Protein AF-A0AAJ1BCE9-F1 (afdb_monomer_lite)

pLDDT: mean 77.82, std 18.76, range [43.25, 98.25]

Structure (mmCIF, N/CA/C/O backbone):
data_AF-A0AAJ1BCE9-F1
#
_entry.id   AF-A0AAJ1BCE9-F1
#
loop_
_atom_site.group_PDB
_atom_site.id
_atom_site.type_symbol
_atom_site.label_atom_id
_atom_site.label_alt_id
_atom_site.label_comp_id
_atom_site.label_asym_id
_atom_site.label_entity_id
_atom_site.label_seq_id
_atom_site.pdbx_PDB_ins_code
_atom_site.Cartn_x
_atom_site.Cartn_y
_atom_site.Cartn_z
_atom_site.occupancy
_atom_site.B_iso_or_equiv
_atom_site.auth_seq_id
_atom_site.auth_comp_id
_atom_site.auth_asym_id
_atom_site.auth_atom_id
_atom_site.pdbx_PDB_model_num
ATOM 1 N N . MET A 1 1 ? -26.946 5.485 61.305 1.00 45.47 1 MET A N 1
ATOM 2 C CA . MET A 1 1 ? -25.953 4.909 60.363 1.00 45.47 1 MET A CA 1
ATOM 3 C C . MET A 1 1 ? -26.448 4.805 58.912 1.00 45.47 1 MET A C 1
ATOM 5 O O . MET A 1 1 ? -25.609 4.832 58.029 1.00 45.47 1 MET A O 1
ATOM 9 N N . PHE A 1 2 ? -27.761 4.797 58.627 1.00 43.25 2 PHE A N 1
ATOM 10 C CA . PHE A 1 2 ? -28.302 4.732 57.251 1.00 43.25 2 PHE A CA 1
ATOM 11 C C . PHE A 1 2 ? -28.176 6.023 56.406 1.00 43.25 2 PHE A C 1
ATOM 13 O O . PHE A 1 2 ? -28.107 5.953 55.186 1.00 43.25 2 PHE A O 1
ATOM 20 N N . ILE A 1 3 ? -28.093 7.204 57.031 1.00 45.84 3 ILE A N 1
ATOM 21 C CA . ILE A 1 3 ? -28.086 8.511 56.331 1.00 45.84 3 ILE A CA 1
ATOM 22 C C . ILE A 1 3 ? -26.717 8.847 55.701 1.00 45.84 3 ILE A C 1
ATOM 24 O O . ILE A 1 3 ? -26.641 9.601 54.734 1.00 45.84 3 ILE A O 1
ATOM 28 N N . LEU A 1 4 ? -25.634 8.234 56.192 1.00 46.62 4 LEU A N 1
ATOM 29 C CA . LEU A 1 4 ? -24.269 8.473 55.704 1.00 46.62 4 LEU A CA 1
ATOM 30 C C . LEU A 1 4 ? -24.014 7.827 54.326 1.00 46.62 4 LEU A C 1
ATOM 32 O O . LEU A 1 4 ? -23.195 8.319 53.557 1.00 46.62 4 LEU A O 1
ATOM 36 N N . ALA A 1 5 ? -24.762 6.774 53.980 1.00 49.25 5 ALA A N 1
ATOM 37 C CA . ALA A 1 5 ? -24.620 6.052 52.713 1.00 49.25 5 ALA A CA 1
ATOM 38 C C . ALA A 1 5 ? -25.208 6.810 51.506 1.00 49.25 5 ALA A C 1
ATOM 40 O O . ALA A 1 5 ? -24.726 6.665 50.385 1.00 49.25 5 ALA A O 1
ATOM 41 N N . ILE A 1 6 ? -26.218 7.658 51.732 1.00 52.25 6 ILE A N 1
ATOM 42 C CA . ILE A 1 6 ? -26.918 8.402 50.670 1.00 52.25 6 ILE A CA 1
ATOM 43 C C . ILE A 1 6 ? -26.061 9.575 50.158 1.00 52.25 6 ILE A C 1
ATOM 45 O O . ILE A 1 6 ? -26.047 9.862 48.962 1.00 52.25 6 ILE A O 1
ATOM 49 N N . TRP A 1 7 ? -25.278 10.207 51.038 1.00 48.69 7 TRP A N 1
ATOM 50 C CA . TRP A 1 7 ? -24.403 11.332 50.682 1.00 48.69 7 TRP A CA 1
ATOM 51 C C . TRP A 1 7 ? -23.193 10.929 49.831 1.00 48.69 7 TRP A C 1
ATOM 53 O O . TRP A 1 7 ? -22.777 11.691 48.960 1.00 48.69 7 TRP A O 1
ATOM 63 N N . VAL A 1 8 ? -22.676 9.709 50.009 1.00 55.41 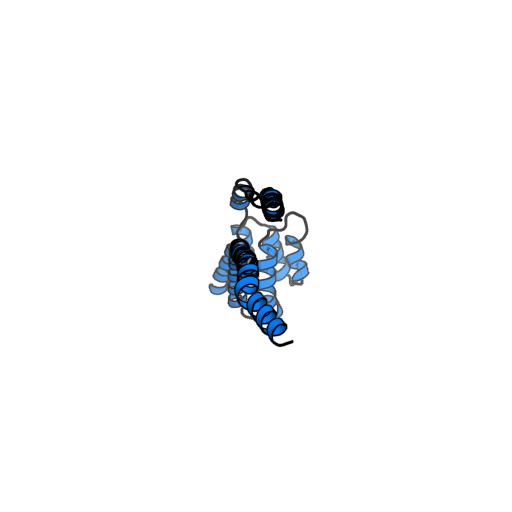8 VAL A N 1
ATOM 64 C CA . VAL A 1 8 ? -21.609 9.164 49.148 1.00 55.41 8 VAL A CA 1
ATOM 65 C C . VAL A 1 8 ? -22.117 8.952 47.718 1.00 55.41 8 VAL A C 1
ATOM 67 O O . VAL A 1 8 ? -21.378 9.146 46.755 1.00 55.41 8 VAL A O 1
ATOM 70 N N . PHE A 1 9 ? -23.402 8.627 47.564 1.00 47.84 9 PHE A N 1
ATOM 71 C CA . PHE A 1 9 ? -24.012 8.367 46.264 1.00 47.84 9 PHE A CA 1
ATOM 72 C C . PHE A 1 9 ? -24.193 9.649 45.435 1.00 47.84 9 PHE A C 1
ATOM 74 O O . PHE A 1 9 ? -23.927 9.653 44.234 1.00 47.84 9 PHE A O 1
ATOM 81 N N . LEU A 1 10 ? -24.565 10.764 46.076 1.00 53.53 10 LEU A N 1
ATOM 82 C CA . LEU A 1 10 ? -24.844 12.027 45.381 1.00 53.53 10 LEU A CA 1
ATOM 83 C C . LEU A 1 10 ? -23.573 12.776 44.930 1.00 53.53 10 LEU A C 1
ATOM 85 O O . LEU A 1 10 ? -23.616 13.530 43.961 1.00 53.53 10 LEU A O 1
ATOM 89 N N . GLY A 1 11 ? -22.427 12.528 45.576 1.00 45.94 11 GLY A N 1
ATOM 90 C CA . GLY A 1 11 ? -21.142 13.157 45.234 1.00 45.94 11 GLY A CA 1
ATOM 91 C C . GLY A 1 11 ? -20.464 12.624 43.963 1.00 45.94 11 GLY A C 1
ATOM 92 O O . GLY A 1 11 ? -19.544 13.256 43.452 1.00 45.94 11 GLY A O 1
ATOM 93 N N . THR A 1 12 ? -20.911 11.486 43.421 1.00 50.28 12 THR A N 1
ATOM 94 C CA . THR A 1 12 ? -20.296 10.851 42.231 1.00 50.28 12 THR A CA 1
ATOM 95 C C . THR A 1 12 ? -21.016 11.172 40.917 1.00 50.28 12 THR A C 1
ATOM 97 O O . THR A 1 12 ? -20.499 10.906 39.830 1.00 50.28 12 THR A O 1
ATOM 100 N N . LEU A 1 13 ? -22.184 11.814 41.012 1.00 49.50 13 LEU A N 1
ATOM 101 C CA . LEU A 1 13 ? -23.045 12.184 39.890 1.00 49.50 13 LEU A CA 1
ATOM 102 C C . LEU A 1 13 ? -22.405 13.124 38.838 1.00 49.50 13 LEU A C 1
ATOM 104 O O . LEU A 1 13 ? -22.726 12.963 37.658 1.00 49.50 13 LEU A O 1
ATOM 108 N N . PRO A 1 14 ? -21.474 14.049 39.173 1.00 50.66 14 PRO A N 1
ATOM 109 C CA . PRO A 1 14 ? -20.884 14.952 38.176 1.00 50.66 14 PRO A CA 1
ATOM 110 C C . PRO A 1 14 ? -20.010 14.245 37.128 1.00 50.66 14 PRO A C 1
ATOM 112 O O . PRO A 1 14 ? -19.781 14.790 36.053 1.00 50.66 14 PRO A O 1
ATOM 115 N N . TRP A 1 15 ? -19.541 13.023 37.409 1.00 53.25 15 TRP A N 1
ATOM 116 C CA . TRP A 1 15 ? -18.723 12.228 36.482 1.00 53.25 15 TRP A CA 1
ATOM 117 C C . TRP A 1 15 ? -19.561 11.415 35.477 1.00 53.25 15 TRP A C 1
ATOM 119 O O . TRP A 1 15 ? -19.021 10.810 34.549 1.00 53.25 15 TRP A O 1
ATOM 129 N N . PHE A 1 16 ? -20.885 11.374 35.665 1.00 53.94 16 PHE A N 1
ATOM 130 C CA . PHE A 1 16 ? -21.800 10.565 34.855 1.00 53.94 16 PHE A CA 1
ATOM 131 C C . PHE A 1 16 ? -22.335 11.301 33.618 1.00 53.94 16 PHE A C 1
ATOM 133 O O . PHE A 1 16 ? -22.959 10.680 32.758 1.00 53.94 16 PHE A O 1
ATOM 140 N N . LEU A 1 17 ? -22.073 12.607 33.492 1.00 56.47 17 LEU A N 1
ATOM 141 C CA . LEU A 1 17 ? -22.410 13.346 32.281 1.00 56.47 17 LEU A CA 1
ATOM 142 C C . LEU A 1 17 ? -21.383 13.020 31.184 1.00 56.47 17 LEU A C 1
ATOM 144 O O . LEU A 1 17 ? -20.187 13.263 31.365 1.00 56.47 17 LEU A O 1
ATOM 148 N N . PRO A 1 18 ? -21.811 12.445 30.046 1.00 55.50 18 PRO A N 1
ATOM 149 C CA . PRO A 1 18 ? -20.911 12.174 28.942 1.00 55.50 18 PRO A CA 1
ATOM 150 C C . PRO A 1 18 ? -20.378 13.502 28.405 1.00 55.50 18 PRO A C 1
ATOM 152 O O . PRO A 1 18 ? -21.149 14.381 28.025 1.00 55.50 18 PRO A O 1
ATOM 155 N N . ALA A 1 19 ? -19.054 13.638 28.335 1.00 58.75 19 ALA A N 1
ATOM 156 C CA . ALA A 1 19 ? -18.445 14.636 27.471 1.00 58.75 19 ALA A CA 1
ATOM 157 C C . ALA A 1 19 ? -18.962 14.367 26.052 1.00 58.75 19 ALA A C 1
ATOM 159 O O . ALA A 1 19 ? -18.659 13.322 25.469 1.00 58.75 19 ALA A O 1
ATOM 160 N N . LEU A 1 20 ? -19.811 15.264 25.543 1.00 56.56 20 LEU A N 1
ATOM 161 C CA . LEU A 1 20 ? -20.326 15.193 24.183 1.00 56.56 20 LEU A CA 1
ATOM 162 C C . LEU A 1 20 ? -19.101 15.097 23.259 1.00 56.56 20 LEU A C 1
ATOM 164 O O . LEU A 1 20 ? -18.231 15.970 23.343 1.00 56.56 20 LEU A O 1
ATOM 168 N N . PRO A 1 21 ? -18.959 14.043 22.433 1.00 57.28 21 PRO A N 1
ATOM 169 C CA . PRO A 1 21 ? -17.864 14.003 21.482 1.00 57.28 21 PRO A CA 1
ATOM 170 C C . PRO A 1 21 ? -17.981 15.265 20.619 1.00 57.28 21 PRO A C 1
ATOM 172 O O . PRO A 1 21 ? -19.081 15.545 20.132 1.00 57.28 21 PRO A O 1
ATOM 175 N N . PRO A 1 22 ? -16.907 16.060 20.461 1.00 51.47 22 PRO A N 1
ATOM 176 C CA . PRO A 1 22 ? -16.965 17.240 19.616 1.00 51.47 22 PRO A CA 1
ATOM 177 C C . PRO A 1 22 ? -17.456 16.794 18.240 1.00 51.47 22 PRO A C 1
ATOM 179 O O . PRO A 1 22 ? -16.870 15.899 17.624 1.00 51.47 22 PRO A O 1
ATOM 182 N N . HIS A 1 23 ? -18.578 17.363 17.798 1.00 52.03 23 HIS A N 1
ATOM 183 C CA . HIS A 1 23 ? -19.106 17.129 16.465 1.00 52.03 23 HIS A CA 1
ATOM 184 C C . HIS A 1 23 ? -18.055 17.635 15.477 1.00 52.03 23 HIS A C 1
ATOM 186 O O . HIS A 1 23 ? -17.892 18.835 15.269 1.00 52.03 23 HIS A O 1
ATOM 192 N N . LYS A 1 24 ? -17.264 16.700 14.944 1.00 49.91 24 LYS A N 1
ATOM 193 C CA . LYS A 1 24 ? -16.142 16.956 14.042 1.00 49.91 24 LYS A CA 1
ATOM 194 C C . LYS A 1 24 ? -16.669 17.214 12.625 1.00 49.91 24 LYS A C 1
ATOM 196 O O . LYS A 1 24 ? -16.298 16.509 11.696 1.00 49.91 24 LYS A O 1
ATOM 201 N N . SER A 1 25 ? -17.568 18.185 12.462 1.00 49.34 25 SER A N 1
ATOM 202 C CA . SER A 1 25 ? -18.120 18.566 11.153 1.00 49.34 25 SER A CA 1
ATOM 203 C C . SER A 1 25 ? -17.125 19.348 10.290 1.00 49.34 25 SER A C 1
ATOM 205 O O . SER A 1 25 ? -17.283 19.399 9.078 1.00 49.34 25 SER A O 1
ATOM 207 N N . SER A 1 26 ? -16.057 19.893 10.881 1.00 50.12 26 SER A N 1
ATOM 208 C CA . SER A 1 26 ? -15.022 20.665 10.177 1.00 50.12 26 SER A CA 1
ATOM 209 C C . SER A 1 26 ? -13.856 19.834 9.615 1.00 50.12 26 SER A C 1
ATOM 211 O O . SER A 1 26 ? -13.092 20.336 8.800 1.00 50.12 26 SER A O 1
ATOM 213 N N . ASP A 1 27 ? -13.711 18.564 10.010 1.00 51.28 27 ASP A N 1
ATOM 214 C CA . ASP A 1 27 ? -12.649 17.665 9.509 1.00 51.28 27 ASP A CA 1
ATOM 215 C C . ASP A 1 27 ? -13.128 16.782 8.351 1.00 51.28 27 ASP A C 1
ATOM 217 O O . ASP A 1 27 ? -12.325 16.190 7.636 1.00 51.28 27 ASP A O 1
ATOM 221 N N . GLU A 1 28 ? -14.444 16.674 8.164 1.00 49.56 28 GLU A N 1
ATOM 222 C CA . GLU A 1 28 ? -15.028 15.927 7.053 1.00 49.56 28 GLU A CA 1
ATOM 223 C C . GLU A 1 28 ? -14.890 16.690 5.726 1.00 49.56 28 GLU A C 1
ATOM 225 O O . GLU A 1 28 ? -14.632 16.078 4.693 1.00 49.56 28 GLU A O 1
ATOM 230 N N . ASP A 1 29 ? -14.967 18.025 5.762 1.00 44.22 29 ASP A N 1
ATOM 231 C CA . ASP A 1 29 ? -14.859 18.874 4.570 1.00 44.22 29 ASP A CA 1
ATOM 232 C C . ASP A 1 29 ? -13.413 18.959 4.042 1.00 44.22 29 ASP A C 1
ATOM 234 O O . ASP A 1 29 ? -13.187 18.885 2.837 1.00 44.22 29 ASP A O 1
ATOM 238 N N . THR A 1 30 ? -12.410 18.961 4.931 1.00 49.91 30 THR A N 1
ATOM 239 C CA . THR A 1 30 ? -10.986 18.835 4.552 1.00 49.91 30 THR A CA 1
ATOM 240 C C . THR A 1 30 ? -10.654 17.433 4.019 1.00 49.91 30 THR A C 1
ATOM 242 O O . THR A 1 30 ? -9.826 17.286 3.119 1.00 49.91 30 THR A O 1
ATOM 245 N N . ARG A 1 31 ? -11.332 16.383 4.511 1.00 50.09 31 ARG A N 1
ATOM 246 C CA . ARG A 1 31 ? -11.173 15.005 4.006 1.00 50.09 31 ARG A CA 1
ATOM 247 C C . ARG A 1 31 ? -11.770 14.784 2.621 1.00 50.09 31 ARG A C 1
ATOM 249 O O . ARG A 1 31 ? -11.294 13.890 1.931 1.00 50.09 31 ARG A O 1
ATOM 256 N N . ARG A 1 32 ? -12.757 15.574 2.181 1.00 47.44 32 ARG A N 1
ATOM 257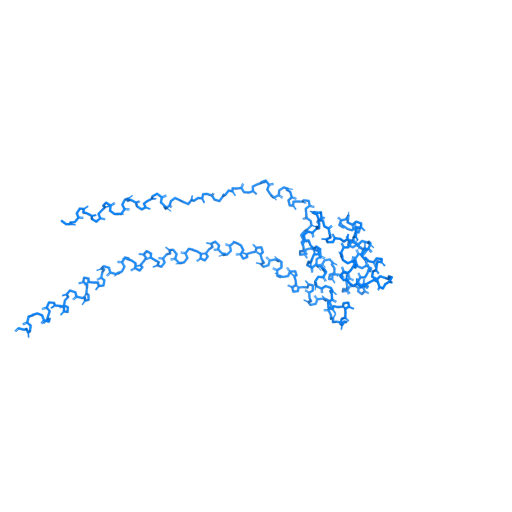 C CA . ARG A 1 32 ? -13.318 15.449 0.820 1.00 47.44 32 ARG A CA 1
ATOM 258 C C . ARG A 1 32 ? -12.286 15.724 -0.281 1.00 47.44 32 ARG A C 1
ATOM 260 O O . ARG A 1 32 ? -12.467 15.235 -1.390 1.00 47.44 32 ARG A O 1
ATOM 267 N N . GLY A 1 33 ? -11.203 16.447 0.024 1.00 57.28 33 GLY A N 1
ATOM 268 C CA . GLY A 1 33 ? -10.077 16.660 -0.895 1.00 57.28 33 GLY A CA 1
ATOM 269 C C . GLY A 1 33 ? -8.940 15.634 -0.783 1.00 57.28 33 GLY A C 1
ATOM 270 O O . GLY A 1 33 ? -8.098 15.564 -1.675 1.00 57.28 33 GLY A O 1
ATOM 271 N N . ALA A 1 34 ? -8.893 14.833 0.287 1.00 77.50 34 ALA A N 1
ATOM 272 C CA . ALA A 1 34 ? -7.809 13.885 0.535 1.00 77.50 34 ALA A CA 1
ATOM 273 C C . ALA A 1 34 ? -8.176 12.484 0.018 1.00 77.50 34 ALA A C 1
ATOM 275 O O . ALA A 1 34 ? -9.165 11.885 0.437 1.00 77.50 34 ALA A O 1
ATOM 276 N N . ILE A 1 35 ? -7.365 11.944 -0.893 1.00 87.94 35 ILE A N 1
ATOM 277 C CA . ILE A 1 35 ? -7.580 10.613 -1.479 1.00 87.94 35 ILE A CA 1
ATOM 278 C C . ILE A 1 35 ? -7.454 9.538 -0.394 1.00 87.94 35 ILE A C 1
ATOM 280 O O . ILE A 1 35 ? -6.418 9.438 0.265 1.00 87.94 35 ILE A O 1
ATOM 284 N N . ASP A 1 36 ? -8.486 8.702 -0.246 1.00 89.94 36 ASP A N 1
ATOM 285 C CA . ASP A 1 36 ? -8.477 7.584 0.700 1.00 89.94 36 ASP A CA 1
ATOM 286 C C . ASP A 1 36 ? -7.330 6.604 0.369 1.00 89.94 36 ASP A C 1
ATOM 288 O O . ASP A 1 36 ? -7.276 6.090 -0.756 1.00 89.94 36 ASP A O 1
ATOM 292 N N . PRO A 1 37 ? -6.443 6.272 1.330 1.00 92.00 37 PRO A N 1
ATOM 293 C CA . PRO A 1 37 ? -5.404 5.268 1.123 1.00 92.00 37 PRO A CA 1
ATOM 294 C C . PRO A 1 37 ? -5.917 3.929 0.602 1.00 92.00 37 PRO A C 1
ATOM 296 O O . PRO A 1 37 ? -5.246 3.299 -0.213 1.00 92.00 37 PRO A O 1
ATOM 299 N N . ALA A 1 38 ? -7.114 3.504 1.012 1.00 91.19 38 ALA A N 1
ATOM 300 C CA . ALA A 1 38 ? -7.700 2.265 0.514 1.00 91.19 38 ALA A CA 1
ATOM 301 C C . ALA A 1 38 ? -7.982 2.329 -0.998 1.00 91.19 38 ALA A C 1
ATOM 303 O O . ALA A 1 38 ? -7.671 1.382 -1.715 1.00 91.19 38 ALA A O 1
ATOM 304 N N . VAL A 1 39 ? -8.481 3.469 -1.490 1.00 92.94 39 VAL A N 1
ATOM 305 C CA . VAL A 1 39 ? -8.750 3.687 -2.920 1.00 92.94 39 VAL A CA 1
ATOM 306 C C . VAL A 1 39 ? -7.451 3.669 -3.721 1.00 92.94 39 VAL A C 1
ATOM 308 O O . VAL A 1 39 ? -7.390 3.038 -4.772 1.00 92.94 39 VAL A O 1
ATOM 311 N N . MET A 1 40 ? -6.388 4.300 -3.213 1.00 95.25 40 MET A N 1
ATOM 312 C CA . MET A 1 40 ? -5.078 4.282 -3.872 1.00 95.25 40 MET A CA 1
ATOM 313 C C . MET A 1 40 ? -4.525 2.854 -4.021 1.00 95.25 40 MET A C 1
ATOM 315 O O . MET A 1 40 ? -4.014 2.488 -5.080 1.00 95.25 40 MET A O 1
ATOM 319 N N . LEU A 1 41 ? -4.656 2.034 -2.974 1.00 95.62 41 LEU A N 1
ATOM 320 C CA . LEU A 1 41 ? -4.224 0.633 -2.983 1.00 95.62 41 LEU A CA 1
ATOM 321 C C . LEU A 1 41 ? -5.064 -0.222 -3.940 1.00 95.62 41 LEU A C 1
ATOM 323 O O . LEU A 1 41 ? -4.504 -1.037 -4.673 1.00 95.62 41 LEU A O 1
ATOM 327 N N . ASP A 1 42 ? -6.382 -0.015 -3.974 1.00 94.50 42 ASP A N 1
ATOM 328 C CA . ASP A 1 42 ? -7.285 -0.744 -4.868 1.00 94.50 42 ASP A CA 1
ATOM 329 C C . ASP A 1 42 ? -7.023 -0.373 -6.347 1.00 94.50 42 ASP A C 1
ATOM 331 O O . ASP A 1 42 ? -6.975 -1.257 -7.204 1.00 94.50 42 ASP A O 1
ATOM 335 N N . LEU A 1 43 ? -6.754 0.905 -6.656 1.00 95.38 43 LEU A N 1
ATOM 336 C CA . LEU A 1 43 ? -6.355 1.345 -8.002 1.00 95.38 43 LEU A CA 1
ATOM 337 C C . LEU A 1 43 ? -4.993 0.776 -8.420 1.00 95.38 43 LEU A C 1
ATOM 339 O O . LEU A 1 43 ? -4.831 0.337 -9.561 1.00 95.38 43 LEU A O 1
ATOM 343 N N . ALA A 1 44 ? -4.019 0.748 -7.505 1.00 97.00 44 ALA A N 1
ATOM 344 C CA . ALA A 1 44 ? -2.731 0.109 -7.758 1.00 97.00 44 ALA A CA 1
ATOM 345 C C . ALA A 1 44 ? -2.908 -1.386 -8.060 1.00 97.00 44 ALA A C 1
ATOM 347 O O . ALA A 1 44 ? -2.351 -1.897 -9.031 1.00 97.00 44 ALA A O 1
ATOM 348 N N . SER A 1 45 ? -3.740 -2.064 -7.265 1.00 95.75 45 SER A N 1
ATOM 349 C CA . SER A 1 45 ? -4.081 -3.474 -7.450 1.00 95.75 45 SER A CA 1
ATOM 350 C C . SER A 1 45 ? -4.729 -3.719 -8.811 1.00 95.75 45 SER A C 1
ATOM 352 O O . SER A 1 45 ? -4.327 -4.644 -9.511 1.00 95.75 45 SER A O 1
ATOM 354 N N . ALA A 1 46 ? -5.685 -2.880 -9.219 1.00 94.94 46 ALA A N 1
ATOM 355 C CA . ALA A 1 46 ? -6.346 -2.987 -10.518 1.00 94.94 46 ALA A CA 1
ATOM 356 C C . ALA A 1 46 ? -5.368 -2.796 -11.690 1.00 94.94 46 ALA A C 1
ATOM 358 O O . ALA A 1 46 ? -5.412 -3.550 -12.662 1.00 94.94 46 ALA A O 1
ATOM 359 N N . GLY A 1 47 ? -4.449 -1.831 -11.588 1.00 95.25 47 GLY A N 1
ATOM 360 C CA . GLY A 1 47 ? -3.423 -1.606 -12.608 1.00 95.25 47 GLY A CA 1
ATOM 361 C C . GLY A 1 47 ? -2.480 -2.802 -12.772 1.00 95.25 47 GLY A C 1
ATOM 362 O O . GLY A 1 47 ? -2.199 -3.219 -13.896 1.00 95.25 47 GLY A O 1
ATOM 363 N N . LEU A 1 48 ? -2.030 -3.383 -11.657 1.00 95.31 48 LEU A N 1
ATOM 364 C CA . LEU A 1 48 ? -1.150 -4.557 -11.665 1.00 95.31 48 LEU A CA 1
ATOM 365 C C . LEU A 1 48 ? -1.876 -5.821 -12.144 1.00 95.31 48 LEU A C 1
ATOM 367 O O . LEU A 1 48 ? -1.306 -6.583 -12.920 1.00 95.31 48 LEU A O 1
ATOM 371 N N . ALA A 1 49 ? -3.140 -6.020 -11.754 1.00 92.88 49 ALA A N 1
ATOM 372 C CA . ALA A 1 49 ? -3.973 -7.119 -12.251 1.00 92.88 49 ALA A CA 1
ATOM 373 C C . ALA A 1 49 ? -4.213 -7.024 -13.769 1.00 92.88 49 ALA A C 1
ATOM 375 O O . ALA A 1 49 ? -4.315 -8.041 -14.449 1.00 92.88 49 ALA A O 1
ATOM 376 N N . GLY A 1 50 ? -4.226 -5.805 -14.319 1.00 93.38 50 GLY A N 1
ATOM 377 C CA . GLY A 1 50 ? -4.221 -5.551 -15.763 1.00 93.38 50 GLY A CA 1
ATOM 378 C C . GLY A 1 50 ? -2.883 -5.836 -16.462 1.00 93.38 50 GLY A C 1
ATOM 379 O O . GLY A 1 50 ? -2.760 -5.572 -17.656 1.00 93.38 50 GLY A O 1
ATOM 380 N N . GLY A 1 51 ? -1.872 -6.336 -15.744 1.00 93.00 51 GLY A N 1
ATOM 381 C CA . GLY A 1 51 ? -0.552 -6.672 -16.281 1.00 93.00 51 GLY A CA 1
ATOM 382 C C . GLY A 1 51 ? 0.409 -5.487 -16.406 1.00 93.00 51 GLY A C 1
ATOM 383 O O . GLY A 1 51 ? 1.479 -5.629 -16.998 1.00 93.00 51 GLY A O 1
ATOM 384 N N . ALA A 1 52 ? 0.069 -4.309 -15.873 1.00 95.44 52 ALA A N 1
ATOM 385 C CA . ALA A 1 52 ? 0.988 -3.178 -15.890 1.00 95.44 52 ALA A CA 1
ATOM 386 C C . ALA A 1 52 ? 2.147 -3.394 -14.903 1.00 95.44 52 ALA A C 1
ATOM 388 O O . ALA A 1 52 ? 1.964 -3.909 -13.805 1.00 95.44 52 ALA A O 1
ATOM 389 N N . ALA A 1 53 ? 3.348 -2.938 -15.262 1.00 94.88 53 ALA A N 1
ATOM 390 C CA . ALA A 1 53 ? 4.482 -2.922 -14.341 1.00 94.88 53 ALA A CA 1
ATOM 391 C C . ALA A 1 53 ? 4.308 -1.847 -13.251 1.00 94.88 53 ALA A C 1
ATOM 393 O O . ALA A 1 53 ? 3.685 -0.808 -13.491 1.00 94.88 53 ALA A O 1
ATOM 394 N N . ILE A 1 54 ? 4.944 -2.042 -12.089 1.00 96.38 54 ILE A N 1
ATOM 395 C CA . ILE A 1 54 ? 4.888 -1.109 -10.947 1.00 96.38 54 ILE A CA 1
ATOM 396 C C . ILE A 1 54 ? 5.139 0.356 -11.370 1.00 96.38 54 ILE A C 1
ATOM 398 O O . ILE A 1 54 ? 4.276 1.189 -11.096 1.00 96.38 54 ILE A O 1
ATOM 402 N N . PRO A 1 55 ? 6.206 0.714 -12.116 1.00 96.88 55 PRO A N 1
ATOM 403 C CA . PRO A 1 55 ? 6.436 2.107 -12.513 1.00 96.88 55 PRO A CA 1
ATOM 404 C C . PRO A 1 55 ? 5.311 2.676 -13.398 1.00 96.88 55 PRO A C 1
ATOM 406 O O . PRO A 1 55 ? 4.901 3.831 -13.259 1.00 96.88 55 PRO A O 1
ATOM 409 N N . ARG A 1 56 ? 4.731 1.849 -14.279 1.00 97.44 56 ARG A N 1
ATOM 410 C CA . ARG A 1 56 ? 3.613 2.270 -15.135 1.00 97.44 56 ARG A CA 1
ATOM 411 C C . ARG A 1 56 ? 2.374 2.603 -14.305 1.00 97.44 56 ARG A C 1
ATOM 413 O O . ARG A 1 56 ? 1.721 3.609 -14.592 1.00 97.44 56 ARG A O 1
ATOM 420 N N . VAL A 1 57 ? 2.093 1.796 -13.281 1.00 97.75 57 VAL A N 1
ATOM 421 C CA . VAL A 1 57 ? 1.015 2.036 -12.313 1.00 97.75 57 VAL A CA 1
ATOM 422 C C . VAL A 1 57 ? 1.280 3.312 -11.518 1.00 97.75 57 VAL A C 1
ATOM 424 O O . VAL A 1 57 ? 0.405 4.170 -11.469 1.00 97.75 57 VAL A O 1
ATOM 427 N N . LEU A 1 58 ? 2.490 3.512 -10.985 1.00 97.69 58 LEU A N 1
ATOM 428 C CA . LEU A 1 58 ? 2.843 4.737 -10.250 1.00 97.69 58 LEU A CA 1
ATOM 429 C C . LEU A 1 58 ? 2.673 6.000 -11.107 1.00 97.69 58 LEU A C 1
ATOM 431 O O . LEU A 1 58 ? 2.143 7.001 -10.631 1.00 97.69 58 LEU A O 1
ATOM 435 N N . THR A 1 59 ? 3.052 5.949 -12.386 1.00 98.12 59 THR A N 1
ATOM 436 C CA . THR A 1 59 ? 2.838 7.066 -13.321 1.00 98.12 59 THR A CA 1
ATOM 437 C C . THR A 1 59 ? 1.348 7.349 -13.545 1.00 98.12 59 THR A C 1
ATOM 439 O O . THR A 1 59 ? 0.939 8.508 -13.555 1.00 98.12 59 THR A O 1
ATOM 442 N N . ALA A 1 60 ? 0.520 6.311 -13.698 1.00 97.44 60 ALA A N 1
ATOM 443 C CA . ALA A 1 60 ? -0.926 6.473 -13.858 1.00 97.44 60 ALA A CA 1
ATOM 444 C C . ALA A 1 60 ? -1.585 7.037 -12.585 1.00 97.44 60 ALA A C 1
ATOM 446 O O . ALA A 1 60 ? -2.395 7.963 -12.652 1.00 97.44 60 ALA A O 1
ATOM 447 N N . LEU A 1 61 ? -1.182 6.543 -11.414 1.00 97.06 61 LEU A N 1
ATOM 448 C CA . LEU A 1 61 ? -1.647 7.057 -10.128 1.00 97.06 61 LEU A CA 1
ATOM 449 C C . LEU A 1 61 ? -1.209 8.506 -9.908 1.00 97.06 61 LEU A C 1
ATOM 451 O O . LEU A 1 61 ? -1.995 9.290 -9.387 1.00 97.06 61 LEU A O 1
ATOM 455 N N . ALA A 1 62 ? -0.014 8.899 -10.358 1.00 96.44 62 ALA A N 1
ATOM 456 C CA . ALA A 1 62 ? 0.449 10.285 -10.282 1.00 96.44 62 ALA A CA 1
ATOM 457 C C . ALA A 1 62 ? -0.486 11.223 -11.055 1.00 96.44 62 ALA A C 1
ATOM 459 O O . ALA A 1 62 ? -0.873 12.272 -10.548 1.00 96.44 62 ALA A O 1
ATOM 460 N N . THR A 1 63 ? -0.912 10.810 -12.255 1.00 95.38 63 THR A N 1
ATOM 461 C CA . THR A 1 63 ? -1.881 11.578 -13.047 1.00 95.38 63 THR A CA 1
ATOM 462 C C . THR A 1 63 ? -3.275 11.598 -12.423 1.00 95.38 63 THR A C 1
ATOM 464 O O . THR A 1 63 ? -3.895 12.654 -12.380 1.00 95.38 63 THR A O 1
ATOM 467 N N . ALA A 1 64 ? -3.756 10.467 -11.896 1.00 93.69 64 ALA A N 1
ATOM 468 C CA . ALA A 1 64 ? -5.091 10.365 -11.304 1.00 93.69 64 ALA A CA 1
ATOM 469 C C . ALA A 1 64 ? -5.213 11.112 -9.964 1.00 93.69 64 ALA A C 1
ATOM 471 O O . ALA A 1 64 ? -6.274 11.640 -9.647 1.00 93.69 64 ALA A O 1
ATOM 472 N N . SER A 1 65 ? -4.130 11.159 -9.185 1.00 92.00 65 SER A N 1
ATOM 473 C CA . SER A 1 65 ? -4.077 11.841 -7.887 1.00 92.00 65 SER A CA 1
ATOM 474 C C . SER A 1 65 ? -3.649 13.304 -7.960 1.00 92.00 65 SER A C 1
ATOM 476 O O . SER A 1 65 ? -3.761 14.010 -6.962 1.00 92.00 65 SER A O 1
ATOM 478 N N . GLY A 1 66 ? -3.136 13.755 -9.109 1.00 91.75 66 GLY A N 1
ATOM 479 C CA . GLY A 1 66 ? -2.540 15.083 -9.241 1.00 91.75 66 GLY A CA 1
ATOM 480 C C . GLY A 1 66 ? -1.225 15.249 -8.468 1.00 91.75 66 GLY A C 1
ATOM 481 O O . GLY A 1 66 ? -0.848 16.376 -8.166 1.00 91.75 66 GLY A O 1
ATOM 482 N N . GLU A 1 67 ? -0.525 14.155 -8.141 1.00 92.75 67 GLU A N 1
ATOM 483 C CA . GLU A 1 67 ? 0.718 14.168 -7.361 1.00 92.75 67 GLU A CA 1
ATOM 484 C C . GLU A 1 67 ? 1.947 13.934 -8.266 1.00 92.75 67 GLU A C 1
ATOM 486 O O . GLU A 1 67 ? 2.344 12.788 -8.514 1.00 92.75 67 GLU A O 1
ATOM 491 N N . PRO A 1 68 ? 2.597 15.000 -8.773 1.00 92.62 68 PRO A N 1
ATOM 492 C CA . PRO A 1 68 ? 3.710 14.876 -9.713 1.00 92.62 68 PRO A CA 1
ATOM 493 C C . PRO A 1 68 ? 4.947 14.216 -9.094 1.00 92.62 68 PRO A C 1
ATOM 495 O O . PRO A 1 68 ? 5.741 13.610 -9.823 1.00 92.62 68 PRO A O 1
ATOM 498 N N . ARG A 1 69 ? 5.119 14.269 -7.763 1.00 95.00 69 ARG A N 1
ATOM 499 C CA . ARG A 1 69 ? 6.245 13.598 -7.095 1.00 95.00 69 ARG A CA 1
ATOM 500 C C . ARG A 1 69 ? 6.163 12.082 -7.250 1.00 95.00 69 ARG A C 1
ATOM 502 O O . ARG A 1 69 ? 7.202 11.445 -7.383 1.00 95.00 69 ARG A O 1
ATOM 509 N N . LEU A 1 70 ? 4.966 11.498 -7.346 1.00 96.25 70 LEU A N 1
ATOM 510 C CA . LEU A 1 70 ? 4.810 10.059 -7.588 1.00 96.25 70 LEU A CA 1
ATOM 511 C C . LEU A 1 70 ? 5.317 9.649 -8.986 1.00 96.25 70 LEU A C 1
ATOM 513 O O . LEU A 1 70 ? 5.922 8.587 -9.145 1.00 96.25 70 LEU A O 1
ATOM 517 N N . ALA A 1 71 ? 5.174 10.518 -9.992 1.00 96.81 71 ALA A N 1
ATOM 518 C CA . ALA A 1 71 ? 5.792 10.300 -11.302 1.00 96.81 71 ALA A CA 1
ATOM 519 C C . ALA A 1 71 ? 7.329 10.389 -11.230 1.00 96.81 71 ALA A C 1
ATOM 521 O O . ALA A 1 71 ? 8.024 9.670 -11.951 1.00 96.81 71 ALA A O 1
ATOM 522 N N . ALA A 1 72 ? 7.875 11.232 -10.346 1.00 96.75 72 ALA A N 1
ATOM 523 C CA . ALA A 1 72 ? 9.313 11.275 -10.079 1.00 96.75 72 ALA A CA 1
ATOM 524 C C . ALA A 1 72 ? 9.811 9.982 -9.407 1.00 96.75 72 ALA A C 1
ATOM 526 O O . ALA A 1 72 ? 10.831 9.451 -9.843 1.00 96.75 72 ALA A O 1
ATOM 527 N N . VAL A 1 73 ? 9.059 9.420 -8.447 1.00 97.88 73 VAL A N 1
ATOM 528 C CA . VAL A 1 73 ? 9.341 8.089 -7.867 1.00 97.88 73 VAL A CA 1
ATOM 529 C C . VAL A 1 73 ? 9.397 7.029 -8.970 1.00 97.88 73 VAL A C 1
ATOM 531 O O . VAL A 1 73 ? 10.373 6.290 -9.067 1.00 97.88 73 VAL A O 1
ATOM 534 N N . SER A 1 74 ? 8.396 6.993 -9.857 1.00 97.94 74 SER A N 1
ATOM 535 C CA . SER A 1 74 ? 8.381 6.054 -10.987 1.00 97.94 74 SER A CA 1
ATOM 536 C C . SER A 1 74 ? 9.632 6.170 -11.860 1.00 97.94 74 SER A C 1
ATOM 538 O O . SER A 1 74 ? 10.208 5.154 -12.244 1.00 97.94 74 SER A O 1
ATOM 540 N N . ARG A 1 75 ? 10.038 7.393 -12.217 1.00 98.25 75 ARG A N 1
ATOM 541 C CA . ARG A 1 75 ? 11.229 7.630 -13.046 1.00 98.25 75 ARG A CA 1
ATOM 542 C C . ARG A 1 75 ? 12.501 7.202 -12.323 1.00 98.25 75 ARG A C 1
ATOM 544 O O . ARG A 1 75 ? 13.335 6.546 -12.933 1.00 98.25 75 ARG A O 1
ATOM 551 N N . ALA A 1 76 ? 12.625 7.520 -11.037 1.00 97.94 76 ALA A N 1
ATOM 552 C CA . ALA A 1 76 ? 13.762 7.109 -10.220 1.00 97.94 76 ALA A CA 1
ATOM 553 C C . ALA A 1 76 ? 13.913 5.578 -10.198 1.00 97.94 76 ALA A C 1
ATOM 555 O O . ALA A 1 76 ? 15.006 5.071 -10.436 1.00 97.94 76 ALA A O 1
ATOM 556 N N . LEU A 1 77 ? 12.811 4.842 -10.018 1.00 97.56 77 LEU A N 1
ATOM 557 C CA . LEU A 1 77 ? 12.821 3.375 -10.062 1.00 97.56 77 LEU A CA 1
ATOM 558 C C . LEU A 1 77 ? 13.224 2.826 -11.440 1.00 97.56 77 LEU A C 1
ATOM 560 O O . LEU A 1 77 ? 13.986 1.867 -11.510 1.00 97.56 77 LEU A O 1
ATOM 564 N N . ILE A 1 78 ? 12.769 3.448 -12.537 1.00 97.56 78 ILE A N 1
ATOM 565 C CA . ILE A 1 78 ? 13.190 3.080 -13.905 1.00 97.56 78 ILE A CA 1
ATOM 566 C C . ILE A 1 78 ? 14.701 3.285 -14.096 1.00 97.56 78 ILE A C 1
ATOM 568 O O . ILE A 1 78 ? 15.346 2.483 -14.765 1.00 97.56 78 ILE A O 1
ATOM 572 N N . PHE A 1 79 ? 15.276 4.323 -13.483 1.00 97.88 79 PHE A N 1
ATOM 573 C CA . PHE A 1 79 ? 16.721 4.577 -13.493 1.00 97.88 79 PHE A CA 1
ATOM 574 C C . PHE A 1 79 ? 17.515 3.726 -12.487 1.00 97.88 79 PHE A C 1
ATOM 576 O O . PHE A 1 79 ? 18.720 3.922 -12.350 1.00 97.88 79 PHE A O 1
ATOM 583 N N . GLY A 1 80 ? 16.874 2.784 -11.788 1.00 96.88 80 GLY A N 1
ATOM 584 C CA . GLY A 1 80 ? 17.546 1.886 -10.847 1.00 96.88 80 GLY A CA 1
ATOM 585 C C . GLY A 1 80 ? 17.908 2.527 -9.505 1.00 96.88 80 GLY A C 1
ATOM 586 O O . GLY A 1 80 ? 18.736 1.985 -8.775 1.00 96.88 80 GLY A O 1
ATOM 587 N N . VAL A 1 81 ? 17.305 3.668 -9.158 1.00 97.88 81 VAL A N 1
ATOM 588 C CA . VAL A 1 81 ? 17.449 4.260 -7.821 1.00 97.88 81 VAL A CA 1
ATOM 589 C C . VAL A 1 81 ? 16.885 3.293 -6.777 1.00 97.88 81 VAL A C 1
ATOM 591 O O . VAL A 1 81 ? 15.830 2.691 -6.982 1.00 97.88 81 VAL A O 1
ATOM 594 N N . GLU A 1 82 ? 17.582 3.155 -5.646 1.00 97.25 82 GLU A N 1
ATOM 595 C CA . GLU A 1 82 ? 17.137 2.305 -4.538 1.00 97.25 82 GLU A CA 1
ATOM 596 C C . GLU A 1 82 ? 15.740 2.720 -4.043 1.00 97.25 82 GLU A C 1
ATOM 598 O O . GLU A 1 82 ? 15.387 3.900 -4.038 1.00 97.25 82 GLU A O 1
ATOM 603 N N . TRP A 1 83 ? 14.939 1.729 -3.641 1.00 96.62 83 TRP A N 1
ATOM 604 C CA . TRP A 1 83 ? 13.528 1.889 -3.292 1.00 96.62 83 TRP A CA 1
ATOM 605 C C . TRP A 1 83 ? 13.270 3.014 -2.283 1.00 96.62 83 TRP A C 1
ATOM 607 O O . TRP A 1 83 ? 12.496 3.930 -2.569 1.00 96.62 83 TRP A O 1
ATOM 617 N N . ASN A 1 84 ? 13.926 2.985 -1.121 1.00 96.19 84 ASN A N 1
ATOM 618 C CA . ASN A 1 84 ? 13.714 3.986 -0.076 1.00 96.19 84 ASN A CA 1
ATOM 619 C C . ASN A 1 84 ? 14.142 5.380 -0.541 1.00 96.19 84 ASN A C 1
ATOM 621 O O . ASN A 1 84 ? 13.450 6.366 -0.271 1.00 96.19 84 ASN A O 1
ATOM 625 N N . LEU A 1 85 ? 15.246 5.472 -1.287 1.00 96.62 85 LEU A N 1
ATOM 626 C CA . LEU A 1 85 ? 15.698 6.740 -1.853 1.00 96.62 85 LEU A CA 1
ATOM 627 C C . LEU A 1 85 ? 14.696 7.299 -2.875 1.00 96.62 85 LEU A C 1
ATOM 629 O O . LEU A 1 85 ? 14.377 8.488 -2.818 1.00 96.62 85 LEU A O 1
ATOM 633 N N . ALA A 1 86 ? 14.142 6.458 -3.751 1.00 97.19 86 ALA A N 1
ATOM 634 C CA . ALA A 1 86 ? 13.118 6.861 -4.711 1.00 97.19 86 ALA A CA 1
ATOM 635 C C . ALA A 1 86 ? 11.857 7.379 -4.000 1.00 97.19 86 ALA A C 1
ATOM 637 O O . ALA A 1 86 ? 11.384 8.473 -4.308 1.00 97.19 86 ALA A O 1
ATOM 638 N N . TRP A 1 87 ? 11.345 6.652 -3.002 1.00 96.81 87 TRP A N 1
ATOM 639 C CA . TRP A 1 87 ? 10.150 7.056 -2.249 1.00 96.81 87 TRP A CA 1
ATOM 640 C C . TRP A 1 87 ? 10.370 8.268 -1.337 1.00 96.81 87 TRP A C 1
ATOM 642 O O . TRP A 1 87 ? 9.415 9.002 -1.059 1.00 96.81 87 TRP A O 1
ATOM 652 N N . SER A 1 88 ? 11.615 8.560 -0.945 1.00 95.44 88 SER A N 1
ATOM 653 C CA . SER A 1 88 ? 11.947 9.770 -0.182 1.00 95.44 88 SER A CA 1
ATOM 654 C C . SER A 1 88 ? 11.591 11.070 -0.919 1.00 95.44 88 SER A C 1
ATOM 656 O O . SER A 1 88 ? 11.334 12.082 -0.267 1.00 95.44 88 SER A O 1
ATOM 658 N N . LEU A 1 89 ? 11.502 11.039 -2.258 1.00 92.75 89 LEU A N 1
ATOM 659 C CA . LEU A 1 89 ? 11.068 12.171 -3.089 1.00 92.75 89 LEU A CA 1
ATOM 660 C C . LEU A 1 89 ? 9.622 12.601 -2.799 1.00 92.75 89 LEU A C 1
ATOM 662 O O . LEU A 1 89 ? 9.275 13.765 -2.985 1.00 92.75 89 LEU A O 1
ATOM 666 N N . LEU A 1 90 ? 8.783 11.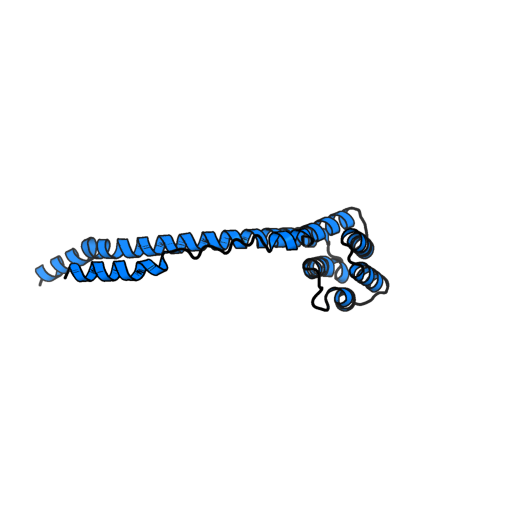660 -2.362 1.00 93.31 90 LEU A N 1
ATOM 667 C CA . LEU A 1 90 ? 7.379 11.890 -2.026 1.00 93.31 90 LEU A CA 1
ATOM 668 C C . LEU A 1 90 ? 7.168 12.030 -0.513 1.00 93.31 90 LEU A C 1
ATOM 670 O O . LEU A 1 90 ? 6.342 12.829 -0.084 1.00 93.31 90 LEU A O 1
ATOM 674 N N . GLN A 1 91 ? 7.905 11.252 0.286 1.00 91.88 91 GLN A N 1
ATOM 675 C CA . GLN A 1 91 ? 7.654 11.106 1.725 1.00 91.88 91 GLN A CA 1
ATOM 676 C C . GLN A 1 91 ? 8.367 12.138 2.611 1.00 91.88 91 GLN A C 1
ATOM 678 O O . GLN A 1 91 ? 8.114 12.188 3.813 1.00 91.88 91 GLN A O 1
ATOM 683 N N . ARG A 1 92 ? 9.261 12.964 2.056 1.00 85.25 92 ARG A N 1
ATOM 684 C CA . ARG A 1 92 ? 9.932 14.034 2.810 1.00 85.25 92 ARG A CA 1
ATOM 685 C C . ARG A 1 92 ? 9.062 15.295 2.898 1.00 85.25 92 ARG A C 1
ATOM 687 O O . ARG A 1 92 ? 8.655 15.837 1.874 1.00 85.25 92 ARG A O 1
ATOM 694 N N . GLY A 1 93 ? 8.880 15.801 4.121 1.00 78.19 93 GLY A N 1
ATOM 695 C CA . GLY A 1 93 ? 8.230 17.083 4.423 1.00 78.19 93 GLY A CA 1
ATOM 696 C C . GLY A 1 93 ? 6.766 16.973 4.867 1.00 78.19 93 GLY A C 1
ATOM 697 O O . GLY A 1 93 ? 6.169 15.899 4.830 1.00 78.19 93 GLY A O 1
ATOM 698 N N . ASP A 1 94 ? 6.183 18.107 5.264 1.00 80.19 94 ASP A N 1
ATOM 699 C CA . ASP A 1 94 ? 4.828 18.186 5.843 1.00 80.19 94 ASP A CA 1
ATOM 700 C C . ASP A 1 94 ? 3.697 17.933 4.829 1.00 80.19 94 ASP A C 1
ATOM 702 O O . ASP A 1 94 ? 2.539 17.765 5.197 1.00 80.19 94 ASP A O 1
ATOM 706 N N . THR A 1 95 ? 4.022 17.880 3.536 1.00 84.56 95 THR A N 1
ATOM 707 C CA . THR A 1 95 ? 3.071 17.674 2.433 1.00 84.56 95 THR A CA 1
ATOM 708 C C . THR A 1 95 ? 3.002 16.219 1.963 1.00 84.56 95 THR A C 1
ATOM 710 O O . THR A 1 95 ? 2.579 15.956 0.835 1.00 84.56 95 THR A O 1
ATOM 713 N N . CYS A 1 96 ? 3.460 15.260 2.772 1.00 89.56 96 CYS A N 1
ATOM 714 C CA . CYS A 1 96 ? 3.390 13.837 2.440 1.00 89.56 96 CYS A CA 1
ATOM 715 C C . CYS A 1 96 ? 1.922 13.364 2.399 1.00 89.56 96 CYS A C 1
ATOM 717 O O . CYS A 1 96 ? 1.220 13.482 3.408 1.00 89.56 96 CYS A O 1
ATOM 719 N N . PRO A 1 97 ? 1.438 12.807 1.273 1.00 91.19 97 PRO A N 1
ATOM 720 C CA . PRO A 1 97 ? 0.090 12.261 1.218 1.00 91.19 97 PRO A CA 1
ATOM 721 C C . PRO A 1 97 ? -0.069 11.074 2.173 1.00 91.19 97 PRO A C 1
ATOM 723 O O . PRO A 1 97 ? 0.776 10.179 2.203 1.00 91.19 97 PRO A O 1
ATOM 726 N N . GLU A 1 98 ? -1.192 11.007 2.894 1.00 90.50 98 GLU A N 1
ATOM 727 C CA . GLU A 1 98 ? -1.455 9.945 3.882 1.00 90.50 98 GLU A CA 1
ATOM 728 C C . GLU A 1 98 ? -1.355 8.534 3.275 1.00 90.50 98 GLU A C 1
ATOM 730 O O . GLU A 1 98 ? -0.941 7.591 3.942 1.00 90.50 98 GLU A O 1
ATOM 735 N N . TRP A 1 99 ? -1.699 8.378 1.994 1.00 92.69 99 TRP A N 1
ATOM 736 C CA . TRP A 1 99 ? -1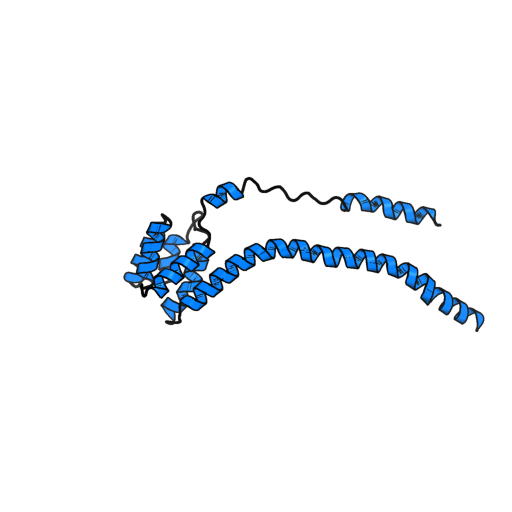.669 7.100 1.284 1.00 92.69 99 TRP A CA 1
ATOM 737 C C . TRP A 1 99 ? -0.267 6.635 0.870 1.00 92.69 99 TRP A C 1
ATOM 739 O O . TRP A 1 99 ? -0.080 5.444 0.604 1.00 92.69 99 TRP A O 1
ATOM 749 N N . ALA A 1 100 ? 0.719 7.534 0.814 1.00 94.56 100 ALA A N 1
ATOM 750 C CA . ALA A 1 100 ? 2.040 7.241 0.258 1.00 94.56 100 ALA A CA 1
ATOM 751 C C . ALA A 1 100 ? 2.803 6.139 1.021 1.00 94.56 100 ALA A C 1
ATOM 753 O O . ALA A 1 100 ? 3.308 5.231 0.356 1.00 94.56 100 ALA A O 1
ATOM 754 N N . PRO A 1 101 ? 2.847 6.129 2.371 1.00 93.69 101 PRO A N 1
ATOM 755 C CA . PRO A 1 101 ? 3.530 5.074 3.123 1.00 93.69 101 PRO A CA 1
ATOM 756 C C . PRO A 1 101 ? 2.864 3.703 2.970 1.00 93.69 101 PRO A C 1
ATOM 758 O O . PRO A 1 101 ? 3.543 2.680 2.924 1.00 93.69 101 PRO A O 1
ATOM 761 N N . TYR A 1 102 ? 1.530 3.661 2.871 1.00 94.00 102 TYR A N 1
ATOM 762 C CA . TYR A 1 102 ? 0.798 2.404 2.691 1.00 94.00 102 TYR A CA 1
ATOM 763 C C . TYR A 1 102 ? 1.071 1.796 1.318 1.00 94.00 102 TYR A C 1
ATOM 765 O O . TYR A 1 102 ? 1.297 0.590 1.216 1.00 94.00 102 TYR A O 1
ATOM 773 N N . LEU A 1 103 ? 1.069 2.631 0.274 1.00 96.12 103 LEU A N 1
ATOM 774 C CA . LEU A 1 103 ? 1.356 2.198 -1.088 1.00 96.12 103 LEU A CA 1
ATOM 775 C C . LEU A 1 103 ? 2.805 1.718 -1.225 1.00 96.12 103 LEU A C 1
ATOM 777 O O . LEU A 1 103 ? 3.032 0.641 -1.776 1.00 96.12 103 LEU A O 1
ATOM 781 N N . SER A 1 104 ? 3.777 2.467 -0.691 1.00 96.75 104 SER A N 1
ATOM 782 C CA . SER A 1 104 ? 5.185 2.061 -0.747 1.00 96.75 104 SER A CA 1
ATOM 783 C C . SER A 1 104 ? 5.424 0.760 0.019 1.00 96.75 104 SER A C 1
ATOM 785 O O . SER A 1 104 ? 6.034 -0.157 -0.516 1.00 96.75 104 SER A O 1
ATOM 787 N N . ALA A 1 105 ? 4.891 0.625 1.235 1.00 95.62 105 ALA A N 1
ATOM 788 C CA . ALA A 1 105 ? 5.087 -0.583 2.037 1.00 95.62 105 ALA A CA 1
ATOM 789 C C . ALA A 1 105 ? 4.453 -1.830 1.397 1.00 95.62 105 ALA A C 1
ATOM 791 O O . ALA A 1 105 ? 4.986 -2.928 1.523 1.00 95.62 105 ALA A O 1
ATOM 792 N N . ALA A 1 106 ? 3.318 -1.682 0.706 1.00 95.62 106 ALA A N 1
ATOM 793 C CA . ALA A 1 106 ? 2.659 -2.804 0.041 1.00 95.62 106 ALA A CA 1
ATOM 794 C C . ALA A 1 106 ? 3.377 -3.249 -1.247 1.00 95.62 106 ALA A C 1
ATOM 796 O O . ALA A 1 106 ? 3.344 -4.432 -1.582 1.00 95.62 106 ALA A O 1
ATOM 797 N N . LEU A 1 107 ? 4.016 -2.320 -1.966 1.00 96.75 107 LEU A N 1
ATOM 798 C CA . LEU A 1 107 ? 4.720 -2.610 -3.219 1.00 96.75 107 LEU A CA 1
ATOM 799 C C . LEU A 1 107 ? 6.189 -3.008 -3.024 1.00 96.75 107 LEU A C 1
ATOM 801 O O . LEU A 1 107 ? 6.753 -3.658 -3.901 1.00 96.75 107 LEU A O 1
ATOM 805 N N . GLU A 1 108 ? 6.809 -2.640 -1.901 1.00 96.62 108 GLU A N 1
ATOM 806 C CA . GLU A 1 108 ? 8.232 -2.885 -1.644 1.00 96.62 108 GLU A CA 1
ATOM 807 C C . GLU A 1 108 ? 8.640 -4.358 -1.767 1.00 96.62 108 GLU A C 1
ATOM 809 O O . GLU A 1 108 ? 9.594 -4.629 -2.501 1.00 96.62 108 GLU A O 1
ATOM 814 N N . PRO A 1 109 ? 7.934 -5.324 -1.145 1.00 94.69 109 PRO A N 1
ATOM 815 C CA . PRO A 1 109 ? 8.331 -6.725 -1.243 1.00 94.69 109 PRO A CA 1
ATOM 816 C C . PRO A 1 109 ? 8.209 -7.23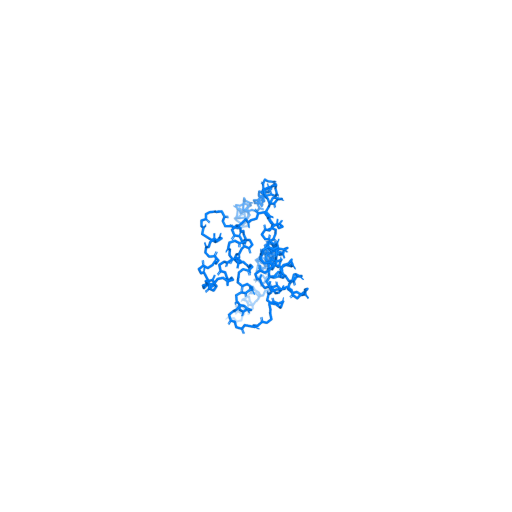8 -2.679 1.00 94.69 109 PRO A C 1
ATOM 818 O O . PRO A 1 109 ? 9.041 -8.005 -3.147 1.00 94.69 109 PRO A O 1
ATOM 821 N N . ALA A 1 110 ? 7.197 -6.778 -3.421 1.00 94.50 110 ALA A N 1
ATOM 822 C CA . ALA A 1 110 ? 7.032 -7.153 -4.821 1.00 94.50 110 ALA A CA 1
ATOM 823 C C . ALA A 1 110 ? 8.161 -6.609 -5.707 1.00 94.50 110 ALA A C 1
ATOM 825 O O . ALA A 1 110 ? 8.556 -7.262 -6.668 1.00 94.50 110 ALA A O 1
ATOM 826 N N . TRP A 1 111 ? 8.699 -5.433 -5.377 1.00 94.88 111 TRP A N 1
ATOM 827 C CA . TRP A 1 111 ? 9.833 -4.845 -6.086 1.00 94.88 111 TRP A CA 1
ATOM 828 C C . TRP A 1 111 ? 11.170 -5.503 -5.727 1.00 94.88 111 TRP A C 1
ATOM 830 O O . TRP A 1 111 ? 11.988 -5.736 -6.614 1.00 94.88 111 TRP A O 1
ATOM 840 N N . LYS A 1 112 ? 11.408 -5.782 -4.440 1.00 94.69 112 LYS A N 1
ATOM 841 C CA . LYS A 1 112 ? 12.689 -6.315 -3.944 1.00 94.69 112 LYS A CA 1
ATOM 842 C C . LYS A 1 112 ? 12.805 -7.829 -4.088 1.00 94.69 112 LYS A C 1
ATOM 844 O O . LYS A 1 112 ? 13.838 -8.317 -4.534 1.00 94.69 112 LYS A O 1
ATOM 849 N N . ASP A 1 113 ? 11.737 -8.543 -3.751 1.00 93.44 113 ASP A N 1
ATOM 850 C CA . ASP A 1 113 ? 11.737 -10.001 -3.606 1.00 93.44 113 ASP A CA 1
ATOM 851 C C . ASP A 1 113 ? 10.899 -10.702 -4.689 1.00 93.44 113 ASP A C 1
ATOM 853 O O . ASP A 1 113 ? 10.822 -11.928 -4.724 1.00 93.44 113 ASP A O 1
ATOM 857 N N . GLY A 1 114 ? 10.239 -9.943 -5.574 1.00 90.31 114 GLY A N 1
ATOM 858 C CA . GLY A 1 114 ? 9.426 -10.492 -6.664 1.00 90.31 114 GLY A CA 1
ATOM 859 C C . GLY A 1 114 ? 8.140 -11.191 -6.208 1.00 90.31 114 GLY A C 1
ATOM 860 O O . GLY A 1 114 ? 7.522 -11.913 -6.992 1.00 90.31 114 GLY A O 1
ATOM 861 N N . VAL A 1 115 ? 7.722 -11.007 -4.951 1.00 92.06 115 VAL A N 1
ATOM 862 C CA . VAL A 1 115 ? 6.471 -11.588 -4.440 1.00 92.06 115 VAL A CA 1
ATOM 863 C C . VAL A 1 115 ? 5.247 -10.944 -5.094 1.00 92.06 115 VAL A C 1
ATOM 865 O O . VAL A 1 115 ? 5.289 -9.807 -5.559 1.00 92.06 115 VAL A O 1
ATOM 868 N N . SER A 1 116 ? 4.112 -11.648 -5.102 1.00 88.62 116 SER A N 1
ATOM 869 C CA . SER A 1 116 ? 2.883 -11.125 -5.706 1.00 88.62 116 SER A CA 1
ATOM 870 C C . SER A 1 116 ? 2.398 -9.848 -4.984 1.00 88.62 116 SER A C 1
ATOM 872 O O . SER A 1 116 ? 2.047 -9.927 -3.800 1.00 88.62 116 SER A O 1
ATOM 874 N N . PRO A 1 117 ? 2.295 -8.690 -5.665 1.00 89.88 117 PRO A N 1
ATOM 875 C CA . PRO A 1 117 ? 1.854 -7.437 -5.043 1.00 89.88 117 PRO A CA 1
ATOM 876 C C . PRO A 1 117 ? 0.358 -7.421 -4.706 1.00 89.88 117 PRO A C 1
ATOM 878 O O . PRO A 1 117 ? -0.067 -6.698 -3.809 1.00 89.88 117 PRO A O 1
ATOM 881 N N . GLU A 1 118 ? -0.456 -8.218 -5.401 1.00 90.12 118 GLU A N 1
ATOM 882 C CA . GLU A 1 118 ? -1.919 -8.199 -5.278 1.00 90.12 118 GLU A CA 1
ATOM 883 C C . GLU A 1 118 ? -2.399 -8.549 -3.861 1.00 90.12 118 GLU A C 1
ATOM 885 O O . GLU A 1 118 ? -3.191 -7.817 -3.264 1.00 90.12 118 GLU A O 1
ATOM 890 N N . ALA A 1 119 ? -1.874 -9.632 -3.279 1.00 87.19 119 ALA A N 1
ATOM 891 C CA . ALA A 1 119 ? -2.237 -10.054 -1.928 1.00 87.19 119 ALA A CA 1
ATOM 892 C C . ALA A 1 119 ? -1.842 -9.005 -0.873 1.00 87.19 119 ALA A C 1
ATOM 894 O O . ALA A 1 119 ? -2.601 -8.747 0.067 1.00 87.19 119 ALA A O 1
ATOM 895 N N . LEU A 1 120 ? -0.683 -8.363 -1.056 1.00 91.75 120 LEU A N 1
ATOM 896 C CA . LEU A 1 120 ? -0.169 -7.331 -0.156 1.00 91.75 120 LEU A CA 1
ATOM 897 C C . LEU A 1 120 ? -1.001 -6.048 -0.234 1.00 91.75 120 LEU A C 1
ATOM 899 O O . LEU A 1 120 ? -1.382 -5.505 0.805 1.00 91.75 120 LEU A O 1
ATOM 903 N N . LEU A 1 121 ? -1.350 -5.602 -1.443 1.00 92.56 121 LEU A N 1
ATOM 904 C CA . LEU A 1 121 ? -2.207 -4.435 -1.667 1.00 92.56 121 LEU A CA 1
ATOM 905 C C . LEU A 1 121 ? -3.617 -4.660 -1.114 1.00 92.56 121 LEU A C 1
ATOM 907 O O . LEU A 1 121 ? -4.122 -3.825 -0.361 1.00 92.56 121 LEU A O 1
ATOM 911 N N . LYS A 1 122 ? -4.225 -5.818 -1.399 1.00 90.06 122 LYS A N 1
ATOM 912 C CA . LYS A 1 122 ? -5.551 -6.183 -0.880 1.00 90.06 122 LYS A CA 1
ATOM 913 C C . LYS A 1 122 ? -5.556 -6.256 0.647 1.00 90.06 122 LYS A C 1
ATOM 915 O O . LYS A 1 122 ? -6.448 -5.699 1.293 1.00 90.06 122 LYS A O 1
ATOM 920 N N . GLY A 1 123 ? -4.547 -6.900 1.237 1.00 88.00 123 GLY A N 1
ATOM 921 C CA . GLY A 1 123 ? -4.379 -6.981 2.688 1.00 88.00 123 GLY A CA 1
ATOM 922 C C . GLY A 1 123 ? -4.176 -5.607 3.333 1.00 88.00 123 GLY A C 1
ATOM 923 O O . GLY A 1 123 ? -4.794 -5.304 4.357 1.00 88.00 123 GLY A O 1
ATOM 924 N N . ALA A 1 124 ? -3.367 -4.741 2.719 1.00 88.62 124 ALA A N 1
ATOM 925 C CA . ALA A 1 124 ? -3.176 -3.367 3.170 1.00 88.62 124 ALA A CA 1
ATOM 926 C C . ALA A 1 124 ? -4.477 -2.550 3.089 1.00 88.62 124 ALA A C 1
ATOM 928 O O . ALA A 1 124 ? -4.827 -1.886 4.065 1.00 88.62 124 ALA A O 1
ATOM 929 N N . GLY A 1 125 ? -5.242 -2.661 1.999 1.00 86.06 125 GLY A N 1
ATOM 930 C CA . GLY A 1 125 ? -6.526 -1.973 1.844 1.00 86.06 125 GLY A CA 1
ATOM 931 C C . GLY A 1 125 ? -7.557 -2.414 2.886 1.00 86.06 125 GLY A C 1
ATOM 932 O O . GLY A 1 125 ? -8.230 -1.582 3.498 1.00 86.06 125 GLY A O 1
ATOM 933 N N . LEU A 1 126 ? -7.643 -3.721 3.166 1.00 87.31 126 LEU A N 1
ATOM 934 C CA . LEU A 1 126 ? -8.491 -4.253 4.240 1.00 87.31 126 LEU A CA 1
ATOM 935 C C . LEU A 1 126 ? -8.077 -3.725 5.619 1.00 87.31 126 LEU A C 1
ATOM 937 O O . LEU A 1 126 ? -8.944 -3.335 6.399 1.00 87.31 126 LEU A O 1
ATOM 941 N N . ARG A 1 127 ? -6.773 -3.655 5.911 1.00 85.12 127 ARG A N 1
ATOM 942 C CA . ARG A 1 127 ? -6.259 -3.087 7.168 1.00 85.12 127 ARG A CA 1
ATOM 943 C C . ARG A 1 127 ? -6.587 -1.604 7.314 1.00 85.12 127 ARG A C 1
ATOM 945 O O . ARG A 1 127 ? -7.014 -1.194 8.391 1.00 85.12 127 ARG A O 1
ATOM 952 N N . VAL A 1 128 ? -6.429 -0.814 6.250 1.00 85.38 128 VAL A N 1
ATOM 953 C CA . VAL A 1 128 ? -6.804 0.610 6.249 1.00 85.38 128 VAL A CA 1
ATOM 954 C C . VAL A 1 128 ? -8.290 0.757 6.584 1.00 85.38 128 VAL A C 1
ATOM 956 O O . VAL A 1 128 ? -8.634 1.505 7.501 1.00 85.38 128 VAL A O 1
ATOM 959 N N . ARG A 1 129 ? -9.166 -0.013 5.926 1.00 82.94 129 ARG A N 1
ATOM 960 C CA . ARG A 1 129 ? -10.617 -0.007 6.185 1.00 82.94 129 ARG A CA 1
ATOM 961 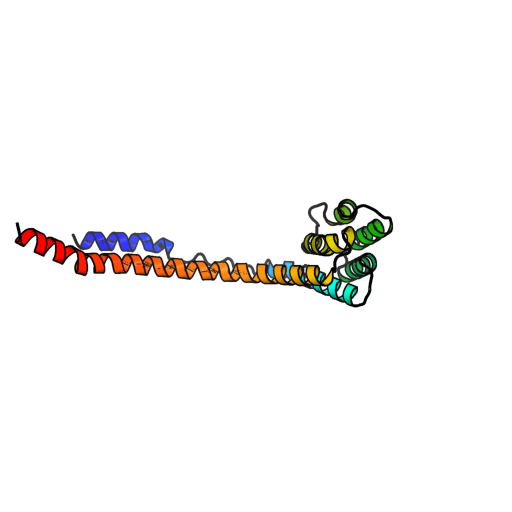C C . ARG A 1 129 ? -10.957 -0.440 7.617 1.00 82.94 129 ARG A C 1
ATOM 963 O O . ARG A 1 129 ? -11.656 0.277 8.326 1.00 82.94 129 ARG A O 1
ATOM 970 N N . ALA A 1 130 ? -10.383 -1.548 8.086 1.00 78.50 130 ALA A N 1
ATOM 971 C CA . ALA A 1 130 ? -10.604 -2.058 9.440 1.00 78.50 130 ALA A CA 1
ATOM 972 C C . ALA A 1 130 ? -10.131 -1.081 10.532 1.00 78.50 130 ALA A C 1
ATOM 974 O O . ALA A 1 130 ? -10.762 -0.978 11.585 1.00 78.50 130 ALA A O 1
ATOM 975 N N . SER A 1 131 ? -9.055 -0.327 10.282 1.00 71.81 131 SER A N 1
ATOM 976 C CA . SER A 1 131 ? -8.558 0.686 11.221 1.00 71.81 131 SER A CA 1
ATOM 977 C C . SER A 1 131 ? -9.537 1.855 11.408 1.00 71.81 131 SER A C 1
ATOM 979 O O . SER A 1 131 ? -9.616 2.422 12.501 1.00 71.81 131 SER A O 1
ATOM 981 N N . LYS A 1 132 ? -10.330 2.183 10.374 1.00 66.75 132 LYS A N 1
ATOM 982 C CA . LYS A 1 132 ? -11.397 3.190 10.458 1.00 66.75 132 LYS A CA 1
ATOM 983 C C . LYS A 1 132 ? -12.559 2.683 11.324 1.00 66.75 132 LYS A C 1
ATOM 985 O O . LYS A 1 132 ? -13.015 3.413 12.203 1.00 66.75 132 LYS A O 1
ATOM 990 N N . ASP A 1 133 ? -12.942 1.415 11.175 1.00 61.31 133 ASP A N 1
ATOM 991 C CA . ASP A 1 133 ? -14.035 0.789 11.939 1.00 61.31 133 ASP A CA 1
ATOM 992 C C . ASP A 1 133 ? -13.676 0.498 13.404 1.00 61.31 133 ASP A C 1
ATOM 994 O O . ASP A 1 133 ? -14.513 0.623 14.304 1.00 61.31 133 ASP A O 1
ATOM 998 N N . GLN A 1 134 ? -12.425 0.125 13.690 1.00 55.38 134 GLN A N 1
ATOM 999 C CA . GLN A 1 134 ? -11.991 -0.163 15.061 1.00 55.38 134 GLN A CA 1
ATOM 1000 C C . GLN A 1 134 ? -12.059 1.063 15.976 1.00 55.38 134 GLN A C 1
ATOM 1002 O O . GLN A 1 134 ? -12.350 0.904 17.162 1.00 55.38 134 GLN A O 1
ATOM 1007 N N . ARG A 1 135 ? -11.890 2.282 15.446 1.00 56.50 135 ARG A N 1
ATOM 1008 C CA . ARG A 1 135 ? -12.074 3.521 16.225 1.00 56.50 135 ARG A CA 1
ATOM 1009 C C . ARG A 1 135 ? -13.516 3.673 16.729 1.00 56.50 135 ARG A C 1
ATOM 1011 O O . ARG A 1 135 ? -13.717 4.150 17.842 1.00 56.50 135 ARG A O 1
ATOM 1018 N N . ALA A 1 136 ? -14.504 3.190 15.971 1.00 54.88 136 ALA A N 1
ATOM 1019 C CA . ALA A 1 136 ? -15.902 3.151 16.404 1.00 54.88 136 ALA A CA 1
ATOM 1020 C C . ALA A 1 136 ? -16.163 2.022 17.422 1.00 54.88 136 ALA A C 1
ATOM 1022 O O . ALA A 1 136 ? -16.880 2.211 18.405 1.00 54.88 136 ALA A O 1
ATOM 1023 N N . ARG A 1 137 ? -15.529 0.854 17.247 1.00 50.78 137 ARG A N 1
ATOM 1024 C CA . ARG A 1 137 ? -15.706 -0.308 18.144 1.00 50.78 137 ARG A CA 1
ATOM 1025 C C . ARG A 1 137 ? -15.017 -0.149 19.503 1.00 50.78 137 ARG A C 1
ATOM 1027 O O . ARG A 1 137 ? -15.532 -0.640 20.506 1.00 50.78 137 ARG A O 1
ATOM 1034 N N . GLN A 1 138 ? -13.903 0.579 19.571 1.00 52.19 138 GLN A N 1
ATOM 1035 C CA . GLN A 1 138 ? -13.225 0.905 20.834 1.00 52.19 138 GLN A CA 1
ATOM 1036 C C . GLN A 1 138 ? -14.088 1.781 21.760 1.00 52.19 138 GLN A C 1
ATOM 1038 O O . GLN A 1 138 ? -13.955 1.692 22.981 1.00 52.19 138 GLN A O 1
ATOM 1043 N N . ALA A 1 139 ? -15.011 2.581 21.211 1.00 54.88 139 ALA A N 1
ATOM 1044 C CA . ALA A 1 139 ? -16.008 3.293 22.009 1.00 54.88 139 ALA A CA 1
ATOM 1045 C C . ALA A 1 139 ? -17.042 2.326 22.617 1.00 54.88 139 ALA A C 1
ATOM 1047 O O . ALA A 1 139 ? -17.394 2.466 23.787 1.00 54.88 139 ALA A O 1
ATOM 1048 N N . ALA A 1 140 ? -17.458 1.301 21.865 1.00 51.59 140 ALA A N 1
ATOM 1049 C CA . ALA A 1 140 ? -18.434 0.306 22.309 1.00 51.59 140 ALA A CA 1
ATOM 1050 C C . ALA A 1 140 ? -17.880 -0.670 23.367 1.00 51.59 140 ALA A C 1
ATOM 1052 O O . ALA A 1 140 ? -18.586 -1.013 24.313 1.00 51.59 140 ALA A O 1
ATOM 1053 N N . GLN A 1 141 ? -16.606 -1.076 23.288 1.00 45.47 141 GLN A N 1
ATOM 1054 C CA . GLN A 1 141 ? -16.006 -1.977 24.293 1.00 45.47 141 GLN A CA 1
ATOM 1055 C C . GLN A 1 141 ? -15.816 -1.330 25.676 1.00 45.47 141 GLN A C 1
ATOM 1057 O O . GLN A 1 141 ? -15.744 -2.034 26.680 1.00 45.47 141 GLN A O 1
ATOM 1062 N N . LYS A 1 142 ? -15.811 0.006 25.767 1.00 53.53 142 LYS A N 1
ATOM 1063 C CA . LYS A 1 142 ? -15.833 0.706 27.062 1.00 53.53 142 LYS A CA 1
ATOM 1064 C C . LYS A 1 142 ? -17.198 0.637 27.759 1.00 53.53 142 LYS A C 1
ATOM 1066 O O . LYS A 1 142 ? -17.252 0.907 28.958 1.00 53.53 142 LYS A O 1
ATOM 1071 N N . LEU A 1 143 ? -18.281 0.267 27.059 1.00 51.97 143 LEU A N 1
ATOM 1072 C CA . LEU A 1 143 ? -19.599 0.093 27.682 1.00 51.97 143 LEU A CA 1
ATOM 1073 C C . LEU A 1 143 ? -19.710 -1.215 28.465 1.00 51.97 143 LEU A C 1
ATOM 1075 O O . LEU A 1 143 ? -20.279 -1.196 29.550 1.00 51.97 143 LEU A O 1
ATOM 1079 N N . SER A 1 144 ? -19.148 -2.328 27.980 1.00 52.06 144 SER A N 1
ATOM 1080 C CA . SER A 1 144 ? -19.281 -3.614 28.684 1.00 52.06 144 SER A CA 1
ATOM 1081 C C . SER A 1 144 ? -18.569 -3.593 30.039 1.00 52.06 144 SER A C 1
ATOM 1083 O O . SER A 1 144 ? -19.151 -3.990 31.046 1.00 52.06 144 SER A O 1
ATOM 1085 N N . VAL A 1 145 ? -17.361 -3.024 30.103 1.00 57.44 145 VAL A N 1
ATOM 1086 C CA . VAL A 1 145 ? -16.628 -2.845 31.368 1.00 57.44 145 VAL A CA 1
ATOM 1087 C C . VAL A 1 145 ? -17.365 -1.873 32.302 1.00 57.44 145 VAL A C 1
ATOM 1089 O O . VAL A 1 145 ? -17.449 -2.122 33.502 1.00 57.44 145 VAL A O 1
ATOM 1092 N N . ARG A 1 146 ? -17.986 -0.810 31.767 1.00 54.00 146 ARG A N 1
ATOM 1093 C CA . ARG A 1 146 ? -18.813 0.127 32.553 1.00 54.00 146 ARG A CA 1
ATOM 1094 C C . ARG A 1 146 ? -20.152 -0.438 33.020 1.00 54.00 146 ARG A C 1
ATOM 1096 O O . ARG A 1 146 ? -20.734 0.164 33.911 1.00 54.00 146 ARG A O 1
ATOM 1103 N N . LEU A 1 147 ? -20.636 -1.542 32.454 1.00 56.25 147 LEU A N 1
ATOM 1104 C CA . LEU A 1 147 ? -21.863 -2.218 32.891 1.00 56.25 147 LEU A CA 1
ATOM 1105 C C . LEU A 1 147 ? -21.584 -3.308 33.929 1.00 56.25 147 LEU A C 1
ATOM 1107 O O . LEU A 1 147 ? -22.351 -3.456 34.875 1.00 56.25 147 LEU A O 1
ATOM 1111 N N . VAL A 1 148 ? -20.469 -4.033 33.801 1.00 60.41 148 VAL A N 1
ATOM 1112 C CA . VAL A 1 148 ? -20.116 -5.094 34.759 1.00 60.41 148 VAL A CA 1
ATOM 1113 C C . VAL A 1 148 ? -19.679 -4.516 36.111 1.00 60.41 148 VAL A C 1
ATOM 1115 O O . VAL A 1 148 ? -20.019 -5.079 37.147 1.00 60.41 148 VAL A O 1
ATOM 1118 N N . ILE A 1 149 ? -18.995 -3.366 36.130 1.00 61.47 149 ILE A N 1
ATOM 1119 C CA . ILE A 1 149 ? -18.573 -2.691 37.373 1.00 61.47 149 ILE A CA 1
ATOM 1120 C C . ILE A 1 149 ? -19.761 -2.325 38.297 1.00 61.47 149 ILE A C 1
ATOM 1122 O O . ILE A 1 149 ? -19.738 -2.731 39.461 1.00 61.47 149 ILE A O 1
ATOM 1126 N N . PRO A 1 150 ? -20.814 -1.611 37.847 1.00 62.16 150 PRO A N 1
ATOM 1127 C CA . PRO A 1 150 ? -21.957 -1.280 38.699 1.00 62.16 150 PRO A CA 1
ATOM 1128 C C . PRO A 1 150 ? -22.776 -2.513 39.098 1.00 62.16 150 PRO A C 1
ATOM 1130 O O . PRO A 1 150 ? -23.279 -2.557 40.219 1.00 62.16 150 PRO A O 1
ATOM 1133 N N . LEU A 1 151 ? -22.860 -3.537 38.238 1.00 62.28 151 LEU A N 1
ATOM 1134 C CA . LEU A 1 151 ? -23.545 -4.789 38.576 1.00 62.28 151 LEU A CA 1
ATOM 1135 C C . LEU A 1 151 ? -22.793 -5.565 39.674 1.00 62.28 151 LEU A C 1
ATOM 1137 O O . LEU A 1 151 ? -23.409 -6.044 40.623 1.00 62.28 151 LEU A O 1
ATOM 1141 N N . GLY A 1 152 ? -21.458 -5.618 39.599 1.00 62.47 152 GLY A N 1
ATOM 1142 C CA . GLY A 1 152 ? -20.612 -6.256 40.614 1.00 62.47 152 GLY A CA 1
ATOM 1143 C C . GLY A 1 152 ? -20.653 -5.549 41.973 1.00 62.47 152 GLY A C 1
ATOM 1144 O O . GLY A 1 152 ? -20.737 -6.210 43.008 1.00 62.47 152 GLY A O 1
ATOM 1145 N N . ILE A 1 153 ? -20.669 -4.212 41.986 1.00 67.38 153 ILE A N 1
ATOM 1146 C CA . ILE A 1 153 ? -20.763 -3.412 43.223 1.00 67.38 153 ILE A CA 1
ATOM 1147 C C . ILE A 1 153 ? -22.156 -3.525 43.864 1.00 67.38 153 ILE A C 1
ATOM 1149 O O . ILE A 1 153 ? -22.265 -3.463 45.087 1.00 67.38 153 ILE A O 1
ATOM 1153 N N . CYS A 1 154 ? -23.212 -3.738 43.073 1.00 60.47 154 CYS A N 1
ATOM 1154 C CA . CYS A 1 154 ? -24.569 -3.934 43.588 1.00 60.47 154 CYS A CA 1
ATOM 1155 C C . CYS A 1 154 ? -24.793 -5.349 44.156 1.00 60.47 154 CYS A C 1
ATOM 1157 O O . CYS A 1 154 ? -25.518 -5.513 45.137 1.00 60.47 154 CYS A O 1
ATOM 1159 N N . GLN A 1 155 ? -24.124 -6.371 43.611 1.00 64.25 155 GLN A N 1
ATOM 1160 C CA . GLN A 1 155 ? -24.281 -7.752 44.086 1.00 64.25 155 GLN A CA 1
ATOM 1161 C C . GLN A 1 155 ? -23.507 -8.045 45.383 1.00 64.25 155 GLN A C 1
ATOM 1163 O O . GLN A 1 155 ? -23.915 -8.894 46.175 1.00 64.25 155 GLN A O 1
ATOM 1168 N N . LEU A 1 156 ? -22.406 -7.327 45.621 1.00 64.25 156 LEU A N 1
ATOM 1169 C CA . LEU A 1 156 ? -21.555 -7.465 46.807 1.00 64.25 156 LEU A CA 1
ATOM 1170 C C . LEU A 1 156 ? -22.312 -7.285 48.143 1.00 64.25 156 LEU A C 1
ATOM 1172 O O . LEU A 1 156 ? -22.204 -8.168 48.995 1.00 64.25 156 LEU A O 1
ATOM 1176 N N . PRO A 1 157 ? -23.124 -6.226 48.350 1.00 67.12 157 PRO A N 1
ATOM 1177 C CA . PRO A 1 157 ? -23.900 -6.081 49.580 1.00 67.12 157 PRO A CA 1
ATOM 1178 C C . PRO A 1 157 ? -24.959 -7.180 49.743 1.00 67.12 157 PRO A C 1
ATOM 1180 O O . PRO A 1 157 ? -25.139 -7.679 50.852 1.00 67.12 157 PRO A O 1
ATOM 1183 N N . ALA A 1 158 ? -25.601 -7.627 48.658 1.00 71.69 158 ALA A N 1
ATOM 1184 C CA . ALA A 1 158 ? -26.558 -8.734 48.715 1.00 71.69 158 ALA A CA 1
ATOM 1185 C C . ALA A 1 158 ? -25.886 -10.058 49.125 1.00 71.69 158 ALA A C 1
ATOM 1187 O O . ALA A 1 158 ? -26.431 -10.789 49.949 1.00 71.69 158 ALA A O 1
ATOM 1188 N N . PHE A 1 159 ? -24.680 -10.343 48.619 1.00 71.31 159 PHE A N 1
ATOM 1189 C CA . PHE A 1 159 ? -23.900 -11.523 49.009 1.00 71.31 159 PHE A CA 1
ATOM 1190 C C . PHE A 1 159 ? -23.468 -11.482 50.480 1.00 71.31 159 PHE A C 1
ATOM 1192 O O . PHE A 1 159 ? -23.520 -12.499 51.166 1.00 71.31 159 PHE A O 1
ATOM 1199 N N . ILE A 1 160 ? -23.079 -10.311 50.990 1.00 76.12 160 ILE A N 1
ATOM 1200 C CA . ILE A 1 160 ? -22.698 -10.156 52.401 1.00 76.12 160 ILE A CA 1
ATOM 1201 C C . ILE A 1 160 ? -23.898 -10.448 53.315 1.00 76.12 160 ILE A C 1
ATOM 1203 O O . ILE A 1 160 ? -23.762 -11.222 54.264 1.00 76.12 160 ILE A O 1
ATOM 1207 N N . LEU A 1 161 ? -25.073 -9.889 53.000 1.00 74.38 161 LEU A N 1
ATOM 1208 C CA . LEU A 1 161 ? -26.307 -10.106 53.764 1.00 74.38 161 LEU A CA 1
ATOM 1209 C C . LEU A 1 161 ? -26.819 -11.552 53.685 1.00 74.38 161 LEU A C 1
ATOM 1211 O O . LEU A 1 161 ? -27.286 -12.077 54.692 1.00 74.38 161 LEU A O 1
ATOM 1215 N N . LEU A 1 162 ? -26.733 -12.194 52.515 1.00 74.00 162 LEU A N 1
ATOM 1216 C CA . LEU A 1 162 ? -27.268 -13.545 52.305 1.00 74.00 162 LEU A CA 1
ATOM 1217 C C . LEU A 1 162 ? -26.287 -14.670 52.661 1.00 74.00 162 LEU A C 1
ATOM 1219 O O . LEU A 1 162 ? -26.733 -15.756 53.013 1.00 74.00 162 LEU A O 1
ATOM 1223 N N . GLY A 1 163 ? -24.975 -14.448 52.550 1.00 74.50 163 GLY A N 1
ATOM 1224 C CA . GLY A 1 163 ? -23.960 -15.496 52.701 1.00 74.50 163 GLY A CA 1
ATOM 1225 C C . GLY A 1 163 ? -23.150 -15.406 53.991 1.00 74.50 163 GLY A C 1
ATOM 1226 O O . GLY A 1 163 ? -22.981 -16.404 54.682 1.00 74.50 163 GLY A O 1
ATOM 1227 N N . ILE A 1 164 ? -22.647 -14.218 54.336 1.00 79.19 164 ILE A N 1
ATOM 1228 C CA . ILE A 1 164 ? -21.670 -14.062 55.429 1.00 79.19 164 ILE A CA 1
ATOM 1229 C C . ILE A 1 164 ? -22.365 -13.891 56.783 1.00 79.19 164 ILE A C 1
ATOM 1231 O O . ILE A 1 164 ? -21.966 -14.521 57.761 1.00 79.19 164 ILE A O 1
ATOM 1235 N N . VAL A 1 165 ? -23.424 -13.077 56.840 1.00 79.62 165 VAL A N 1
ATOM 1236 C CA . VAL A 1 165 ? -24.173 -12.827 58.085 1.00 79.62 165 VAL A CA 1
ATOM 1237 C C . VAL A 1 165 ? -24.707 -14.122 58.725 1.00 79.62 165 VAL A C 1
ATOM 1239 O O . VAL A 1 165 ? -24.476 -14.301 59.921 1.00 79.62 165 VAL A O 1
ATOM 1242 N N . PRO A 1 166 ? -25.340 -15.060 57.988 1.00 75.00 166 PRO A N 1
ATOM 1243 C CA . PRO A 1 166 ? -25.874 -16.285 58.590 1.00 75.00 166 PRO A CA 1
ATOM 1244 C C . PRO A 1 166 ? -24.784 -17.234 59.101 1.00 75.00 166 PRO A C 1
ATOM 1246 O O . PRO A 1 166 ? -24.951 -17.857 60.146 1.00 75.00 166 PRO A O 1
ATOM 1249 N N . VAL A 1 167 ? -23.657 -17.329 58.385 1.00 79.69 167 VAL A N 1
ATOM 1250 C CA . VAL A 1 167 ? -22.538 -18.218 58.743 1.00 79.69 167 VAL A CA 1
ATOM 1251 C C . VAL A 1 167 ? -21.853 -17.749 60.022 1.00 79.69 167 VAL A C 1
ATOM 1253 O O . VAL A 1 167 ? -21.523 -18.571 60.874 1.00 79.69 167 VAL A O 1
ATOM 1256 N N . ILE A 1 168 ? -21.671 -16.435 60.187 1.00 81.12 168 ILE A N 1
ATOM 1257 C CA . ILE A 1 168 ? -21.104 -15.889 61.422 1.00 81.12 168 ILE A CA 1
ATOM 1258 C C . ILE A 1 168 ? -22.074 -16.122 62.586 1.00 81.12 168 ILE A C 1
ATOM 1260 O O . ILE A 1 168 ? -21.639 -16.599 63.625 1.00 81.12 168 ILE A O 1
ATOM 1264 N N . LEU A 1 169 ? -23.381 -15.889 62.405 1.00 79.44 169 LEU A N 1
ATOM 1265 C CA . LEU A 1 169 ? -24.384 -16.136 63.451 1.00 79.44 169 LEU A CA 1
ATOM 1266 C C . LEU A 1 169 ? -24.371 -17.593 63.944 1.00 79.44 169 LEU A C 1
ATOM 1268 O O . LEU A 1 169 ? -24.263 -17.835 65.144 1.00 79.44 169 LEU A O 1
ATOM 1272 N N . ALA A 1 170 ? -24.380 -18.553 63.015 1.00 78.50 170 ALA A N 1
ATOM 1273 C CA . ALA A 1 170 ? -24.352 -19.981 63.336 1.00 78.50 170 ALA A CA 1
ATOM 1274 C C . ALA A 1 170 ? -23.027 -20.438 63.979 1.00 78.50 170 ALA A C 1
ATOM 1276 O O . ALA A 1 170 ? -23.001 -21.411 64.735 1.00 78.50 170 ALA A O 1
ATOM 1277 N N . GLY A 1 171 ? -21.920 -19.752 63.675 1.00 75.69 171 GLY A N 1
ATOM 1278 C CA . GLY A 1 171 ? -20.615 -20.016 64.279 1.00 75.69 171 GLY A CA 1
ATOM 1279 C C . GLY A 1 171 ? -20.480 -19.488 65.710 1.00 75.69 171 GLY A C 1
ATOM 1280 O O . GLY A 1 171 ? -19.734 -20.072 66.488 1.00 75.69 171 GLY A O 1
ATOM 1281 N N . ILE A 1 172 ? -21.197 -18.417 66.068 1.00 78.50 172 ILE A N 1
ATOM 1282 C CA . ILE A 1 172 ? -21.152 -17.832 67.420 1.00 78.50 172 ILE A CA 1
ATOM 1283 C C . ILE A 1 172 ? -22.097 -18.574 68.378 1.00 78.50 172 ILE A C 1
ATOM 1285 O O . ILE A 1 172 ? -21.789 -18.686 69.556 1.00 78.50 172 ILE A O 1
ATOM 1289 N N . GLU A 1 173 ? -23.219 -19.116 67.890 1.00 69.00 173 GLU A N 1
ATOM 1290 C CA . GLU A 1 173 ? -24.150 -19.914 68.712 1.00 69.00 173 GLU A CA 1
ATOM 1291 C C . GLU A 1 173 ? -23.608 -21.303 69.102 1.00 69.00 173 GLU A C 1
ATOM 1293 O O . GLU A 1 173 ? -24.144 -21.935 70.008 1.00 69.00 173 GLU A O 1
ATOM 1298 N N . ASN A 1 174 ? -22.551 -21.780 68.436 1.00 57.03 174 ASN A N 1
ATOM 1299 C CA . ASN A 1 174 ? -21.889 -23.059 68.730 1.00 57.03 174 ASN A CA 1
ATOM 1300 C C . ASN A 1 174 ? -20.601 -22.913 69.568 1.00 57.03 174 ASN A C 1
ATOM 1302 O O . ASN A 1 174 ? -19.800 -23.852 69.616 1.00 57.03 174 ASN A O 1
ATOM 1306 N N . LEU A 1 175 ? -20.390 -21.757 70.206 1.00 54.44 175 LEU A N 1
ATOM 1307 C CA . LEU A 1 175 ? -19.279 -21.493 71.126 1.00 54.44 175 LEU A CA 1
ATOM 1308 C C . LEU A 1 175 ? -19.802 -21.246 72.547 1.00 54.44 175 LEU A C 1
ATOM 1310 O O . LEU A 1 175 ? -19.165 -21.763 73.491 1.00 54.44 175 LEU A O 1
#

Organism: NCBI:txid184870

Secondary structure (DSSP, 8-state):
--THHHHHHHTTGGGSS--PPP--THHHHHHTTSPPHHHHHHHHHHHHHTT--HHHHHHHHHHHHT-HHHHHHHHHHHTT--HHHHHHHHHSSTT--TTHHHHHHHHHHHHHT---HHHHHHHHHHHHHHHHHHHHHHHHHHHHHHHHHHHHHHHHHHHIIIIIHHHHHHHHTT-

Sequence (175 aa):
MFILAIWVFLGTLPWFLPALPPHKSSDEDTRRGAIDPAVMLDLASAGLAGGAAIPRVLTALATASGEPRLAAVSRALIFGVEWNLAWSLLQRGDTCPEWAPYLSAALEPAWKDGVSPEALLKGAGLRVRASKDQRARQAAQKLSVRLVIPLGICQLPAFILLGIVPVILAGIENL

Foldseek 3Di:
DVVVVVVVVVVCVVVPDDPDDPPPPVVVVVCVLADQLLVLLVQLLVCVVVVDDNLRSQCVSCVVSVPVLSNQLSVCVVVVNDLVVSLCSQCPDPNRRPNSVLNSVLCVCCSPVVDDSNVSSNVSSVVSVVVVVVVVVVVVVVVVVVVVVVVVVVVVVVCCVPPVVVVVVVVVVVD

Radius of gyration: 29.42 Å; chains: 1; bounding box: 46×44×87 Å